Protein AF-A0A149V659-F1 (afdb_monomer_lite)

InterPro domains:
  IPR021804 Protein of unknown function DUF3375 [PF11855] (12-59)

Foldseek 3Di:
DDCDPVNLVVCCVPPPLNVCCVDPCNVLVVVLCCVPPVVVVHPDDDPVVSVVSSVVSVVD

Radius of gyration: 14.42 Å; chains: 1; bounding box: 25×28×40 Å

pLDDT: mean 82.4, std 8.34, range [50.38, 92.69]

Organism: NCBI:txid178900

Secondary structure (DSSP, 8-state):
----HHHHHHHHHH-HHHHHHTSTTHHHHHHHHIIIIITTT-S---HHHHHHHHHHHHT-

Sequence (60 aa):
MKLDFTTLNSMRQHNPAWRLLCSDHAPLILSFLHQAFVRPNVRSLEAESMAEALDAEISQ

Structure (mmCIF, N/CA/C/O backbone):
data_AF-A0A149V659-F1
#
_entry.id   AF-A0A149V659-F1
#
loop_
_atom_site.group_PDB
_atom_site.id
_atom_site.type_symbol
_atom_site.label_atom_id
_atom_site.label_alt_id
_atom_site.label_comp_id
_atom_site.label_asym_id
_atom_site.label_entity_id
_atom_site.label_seq_id
_atom_site.pdbx_PDB_ins_code
_atom_site.Cartn_x
_atom_site.Cartn_y
_atom_site.Cartn_z
_atom_site.occupancy
_atom_site.B_iso_or_equiv
_atom_site.auth_seq_id
_atom_site.auth_comp_id
_atom_site.auth_asym_id
_atom_site.auth_atom_id
_atom_site.pdbx_PDB_model_num
ATOM 1 N N . MET A 1 1 ? 8.831 0.042 -27.390 1.00 50.38 1 MET A N 1
ATOM 2 C CA . MET A 1 1 ? 9.102 -1.051 -26.433 1.00 50.38 1 MET A CA 1
ATOM 3 C C . MET A 1 1 ? 7.850 -1.915 -26.369 1.00 50.38 1 MET A C 1
ATOM 5 O O . MET A 1 1 ? 6.846 -1.443 -25.853 1.00 50.38 1 MET A O 1
ATOM 9 N N . LYS A 1 2 ? 7.838 -3.092 -27.011 1.00 58.75 2 LYS A N 1
ATOM 10 C CA . LYS A 1 2 ? 6.701 -4.021 -26.911 1.00 58.75 2 LYS A CA 1
ATOM 11 C C . LYS A 1 2 ? 6.872 -4.805 -25.617 1.00 58.75 2 LYS A C 1
ATOM 13 O O . LYS A 1 2 ? 7.906 -5.428 -25.411 1.00 58.75 2 LYS A O 1
ATOM 18 N N . LEU A 1 3 ? 5.897 -4.693 -24.729 1.00 66.56 3 LEU A N 1
ATOM 19 C CA . LEU A 1 3 ? 5.858 -5.466 -23.501 1.00 66.56 3 LEU A CA 1
ATOM 20 C C . LEU A 1 3 ? 5.337 -6.863 -23.873 1.00 66.56 3 LEU A C 1
ATOM 22 O O . LEU A 1 3 ? 4.134 -7.048 -24.038 1.00 66.56 3 LEU A O 1
ATOM 26 N N . ASP A 1 4 ? 6.241 -7.813 -24.114 1.00 79.75 4 ASP A N 1
ATOM 27 C CA . ASP A 1 4 ? 5.863 -9.184 -24.468 1.00 79.75 4 ASP A CA 1
ATOM 28 C C . ASP A 1 4 ? 5.278 -9.936 -23.265 1.00 79.75 4 ASP A C 1
ATOM 30 O O . ASP A 1 4 ? 5.626 -9.677 -22.108 1.00 79.75 4 ASP A O 1
ATOM 34 N N . PHE A 1 5 ? 4.399 -10.906 -23.533 1.00 78.06 5 PHE A N 1
ATOM 35 C CA . PHE A 1 5 ? 3.733 -11.702 -22.495 1.00 78.06 5 PHE A CA 1
ATOM 36 C C . PHE A 1 5 ? 4.732 -12.389 -21.553 1.00 78.06 5 PHE A C 1
ATOM 38 O O . PHE A 1 5 ? 4.527 -12.431 -20.343 1.00 78.06 5 PHE A O 1
ATOM 45 N N . THR A 1 6 ? 5.851 -12.879 -22.086 1.00 79.81 6 THR A N 1
ATOM 46 C CA . THR A 1 6 ? 6.916 -13.518 -21.302 1.00 79.81 6 THR A CA 1
ATOM 47 C C . THR A 1 6 ? 7.596 -12.526 -20.355 1.00 79.81 6 THR A C 1
ATOM 49 O O . THR A 1 6 ? 7.856 -12.854 -19.197 1.00 79.81 6 THR A O 1
ATOM 52 N N . THR A 1 7 ? 7.821 -11.288 -20.809 1.00 79.06 7 THR A N 1
ATOM 53 C CA . THR A 1 7 ? 8.364 -10.196 -19.989 1.00 79.06 7 THR A CA 1
ATOM 54 C C . THR A 1 7 ? 7.385 -9.821 -18.883 1.0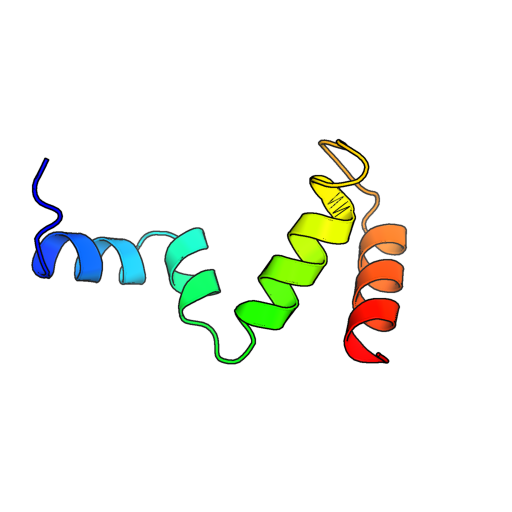0 79.06 7 THR A C 1
ATOM 56 O O . THR A 1 7 ? 7.776 -9.760 -17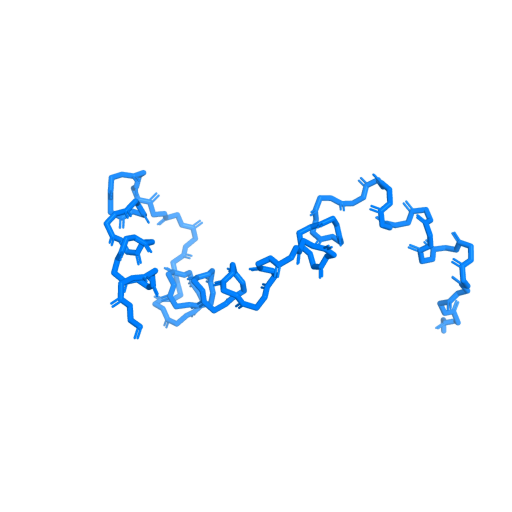.720 1.00 79.06 7 THR A O 1
ATOM 59 N N . LEU A 1 8 ? 6.100 -9.676 -19.214 1.00 76.94 8 LEU A N 1
ATOM 60 C CA . LEU A 1 8 ? 5.020 -9.460 -18.247 1.00 76.94 8 LEU A CA 1
ATOM 61 C C . LEU A 1 8 ? 4.950 -10.569 -17.193 1.00 76.94 8 LEU A C 1
ATOM 63 O O . LEU A 1 8 ? 4.801 -10.295 -16.003 1.00 76.94 8 LEU A O 1
ATOM 67 N N . ASN A 1 9 ? 5.075 -11.827 -17.615 1.00 79.00 9 ASN A N 1
ATOM 68 C CA . ASN A 1 9 ? 4.990 -12.960 -16.706 1.00 79.00 9 ASN A CA 1
ATOM 69 C C . ASN A 1 9 ? 6.188 -13.018 -15.750 1.00 79.00 9 ASN A C 1
ATOM 71 O O . ASN A 1 9 ? 6.005 -13.218 -14.551 1.00 79.00 9 ASN A O 1
ATOM 75 N N . SER A 1 10 ? 7.394 -12.751 -16.257 1.00 79.00 10 SER A N 1
ATOM 76 C CA . SER A 1 10 ? 8.588 -12.615 -15.420 1.00 79.00 10 SER A CA 1
ATOM 77 C C . SER A 1 10 ? 8.468 -11.432 -14.453 1.00 79.00 10 SER A C 1
ATOM 79 O O . SER A 1 10 ? 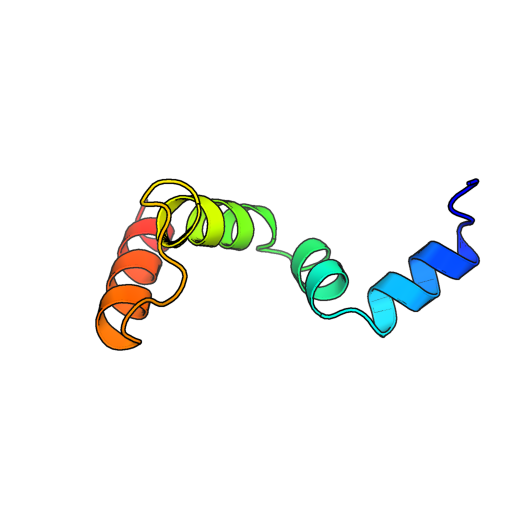8.817 -11.554 -13.278 1.00 79.00 10 SER A O 1
ATOM 81 N N . MET A 1 11 ? 7.890 -10.309 -14.899 1.00 76.25 11 MET A N 1
ATOM 82 C CA . MET A 1 11 ? 7.659 -9.151 -14.039 1.00 76.25 11 MET A CA 1
ATOM 83 C C . MET A 1 11 ? 6.659 -9.450 -12.923 1.00 76.25 11 MET A C 1
ATOM 85 O O . MET A 1 11 ? 6.941 -9.121 -11.776 1.00 76.25 11 MET A O 1
ATOM 89 N N . ARG A 1 12 ? 5.552 -10.144 -13.211 1.00 72.50 12 ARG A N 1
ATOM 90 C CA . ARG A 1 12 ? 4.589 -10.588 -12.187 1.00 72.50 12 ARG A CA 1
ATOM 91 C C . ARG A 1 12 ? 5.190 -11.513 -11.138 1.00 72.50 12 ARG A C 1
ATOM 93 O O . ARG A 1 12 ? 4.749 -11.476 -9.999 1.00 72.50 12 ARG A O 1
ATOM 100 N N . GLN A 1 13 ? 6.183 -12.322 -11.493 1.00 76.31 13 GLN A N 1
ATOM 101 C CA . GLN A 1 13 ? 6.829 -13.229 -10.541 1.00 76.31 13 GLN A CA 1
ATOM 102 C C . GLN A 1 13 ? 7.880 -12.514 -9.685 1.00 76.31 13 GLN A C 1
ATOM 104 O O . GLN A 1 13 ? 7.944 -12.732 -8.475 1.00 76.31 13 GLN A O 1
ATOM 109 N N . HIS A 1 14 ? 8.672 -11.627 -10.293 1.00 76.88 14 HIS A N 1
ATOM 110 C CA . HIS A 1 14 ? 9.856 -11.053 -9.649 1.00 76.88 14 HIS A CA 1
ATOM 111 C C . HIS A 1 14 ? 9.676 -9.619 -9.135 1.00 76.88 14 HIS A C 1
ATOM 113 O O . HIS A 1 14 ? 10.475 -9.176 -8.315 1.00 76.88 14 HIS A O 1
ATOM 119 N N . ASN A 1 15 ? 8.652 -8.876 -9.577 1.00 78.81 15 ASN A N 1
ATOM 120 C CA . ASN A 1 15 ? 8.451 -7.490 -9.151 1.00 78.81 15 ASN A CA 1
ATOM 121 C C . ASN A 1 15 ? 7.382 -7.405 -8.053 1.00 78.81 15 ASN A C 1
ATOM 123 O O . ASN A 1 15 ? 6.219 -7.733 -8.307 1.00 78.81 15 ASN A O 1
ATOM 127 N N . PRO A 1 16 ? 7.724 -6.892 -6.858 1.00 74.56 16 PRO A N 1
ATOM 128 C CA . PRO A 1 16 ? 6.776 -6.779 -5.753 1.00 74.56 16 PRO A CA 1
ATOM 129 C C . PRO A 1 16 ? 5.578 -5.885 -6.100 1.00 74.56 16 PRO A C 1
ATOM 131 O O . PRO A 1 16 ? 4.457 -6.223 -5.739 1.00 74.56 16 PRO A O 1
ATOM 134 N N . ALA A 1 17 ? 5.777 -4.819 -6.883 1.00 75.81 17 ALA A N 1
ATOM 135 C CA . ALA A 1 17 ? 4.688 -3.956 -7.349 1.00 75.81 17 ALA A CA 1
ATOM 136 C C . ALA A 1 17 ? 3.696 -4.688 -8.274 1.00 75.81 17 ALA A C 1
ATOM 138 O O . ALA A 1 17 ? 2.490 -4.485 -8.185 1.00 75.81 17 ALA A O 1
ATOM 139 N N . TRP A 1 18 ? 4.183 -5.584 -9.137 1.00 78.12 18 TRP A N 1
ATOM 140 C CA . TRP A 1 18 ? 3.321 -6.358 -10.035 1.00 78.12 18 TRP A CA 1
ATOM 141 C C . TRP A 1 18 ? 2.582 -7.473 -9.306 1.00 78.12 18 TRP A C 1
ATOM 143 O O . TRP A 1 18 ? 1.427 -7.748 -9.618 1.00 78.12 18 TRP A O 1
ATOM 153 N N . ARG A 1 19 ? 3.224 -8.079 -8.304 1.00 78.25 19 ARG A N 1
ATOM 154 C CA . ARG A 1 19 ? 2.558 -9.005 -7.384 1.00 78.25 19 ARG A CA 1
ATOM 155 C C . ARG A 1 19 ? 1.445 -8.315 -6.602 1.00 78.25 19 ARG A C 1
ATOM 157 O O . ARG A 1 19 ? 0.373 -8.887 -6.470 1.00 78.25 19 ARG A O 1
ATOM 164 N N . LEU A 1 20 ? 1.686 -7.088 -6.135 1.00 78.56 20 LEU A N 1
ATOM 165 C CA . LEU A 1 20 ? 0.689 -6.264 -5.449 1.00 78.56 20 LEU A CA 1
ATOM 166 C C . LEU A 1 20 ? -0.528 -5.997 -6.344 1.00 78.56 20 LEU A C 1
ATOM 168 O O . LEU A 1 20 ? -1.658 -6.157 -5.902 1.00 78.56 20 LEU A O 1
ATOM 172 N N . LEU A 1 21 ? -0.287 -5.658 -7.615 1.00 73.62 21 LEU A N 1
ATOM 173 C CA . LEU A 1 21 ? -1.329 -5.426 -8.622 1.00 73.62 21 LEU A CA 1
ATOM 174 C C . LEU A 1 21 ? -2.125 -6.686 -8.991 1.00 73.62 21 LEU A C 1
ATOM 176 O O . LEU A 1 21 ? -3.247 -6.571 -9.469 1.00 73.62 21 LEU A O 1
ATOM 180 N N . CYS A 1 22 ? -1.550 -7.873 -8.797 1.00 76.31 22 CYS A N 1
ATOM 181 C CA . CYS A 1 22 ? -2.227 -9.152 -9.024 1.00 76.31 22 CYS A CA 1
ATOM 182 C C . CYS A 1 22 ? -2.894 -9.713 -7.757 1.00 76.31 22 CYS A C 1
ATOM 184 O O . CYS A 1 22 ? -3.423 -10.818 -7.809 1.00 76.31 22 CYS A O 1
ATOM 186 N N . SER A 1 23 ? -2.827 -9.000 -6.627 1.00 78.56 23 SER A N 1
ATOM 187 C CA . SER A 1 23 ? -3.502 -9.388 -5.387 1.00 78.56 23 SER A CA 1
ATOM 188 C C . SER A 1 23 ? -5.016 -9.220 -5.521 1.00 78.56 23 SER A C 1
ATOM 190 O O . SER A 1 23 ? -5.474 -8.279 -6.169 1.00 78.56 23 SER A O 1
ATOM 192 N N . ASP A 1 24 ? -5.796 -10.067 -4.849 1.00 79.19 24 ASP A N 1
ATOM 193 C CA . ASP A 1 24 ? -7.264 -9.974 -4.838 1.00 79.19 24 ASP A CA 1
ATOM 194 C C . ASP A 1 24 ? -7.757 -8.610 -4.324 1.00 79.19 24 ASP A C 1
ATOM 196 O O . ASP A 1 24 ? -8.780 -8.088 -4.763 1.00 79.19 24 ASP A O 1
ATOM 200 N N . HIS A 1 25 ? -6.974 -7.982 -3.442 1.00 83.00 25 HIS A N 1
ATOM 201 C CA . HIS A 1 25 ? -7.249 -6.658 -2.883 1.00 83.00 25 HIS A CA 1
ATOM 202 C C . HIS A 1 25 ? -6.416 -5.544 -3.531 1.00 83.00 25 HIS A C 1
ATOM 204 O O . HIS A 1 25 ? -6.245 -4.479 -2.939 1.00 83.00 25 HIS A O 1
ATOM 210 N N . ALA A 1 26 ? -5.894 -5.753 -4.746 1.00 83.94 26 ALA A N 1
ATOM 211 C CA . ALA A 1 26 ? -5.099 -4.750 -5.458 1.00 83.94 26 ALA A CA 1
ATOM 212 C C . ALA A 1 26 ? -5.760 -3.356 -5.528 1.00 83.94 26 ALA A C 1
ATOM 214 O O . ALA A 1 26 ? -5.054 -2.379 -5.271 1.00 83.94 26 ALA A O 1
ATOM 215 N N . PRO A 1 27 ? -7.077 -3.217 -5.803 1.00 84.06 27 PRO A N 1
ATOM 216 C CA . PRO A 1 27 ? -7.725 -1.906 -5.829 1.00 84.06 27 PRO A CA 1
ATOM 217 C C . PRO A 1 27 ? -7.669 -1.187 -4.476 1.00 84.06 27 PRO A C 1
ATOM 219 O O . PRO A 1 27 ? -7.323 -0.012 -4.435 1.00 84.06 27 PRO A O 1
ATOM 222 N N . LEU A 1 28 ? -7.933 -1.902 -3.376 1.00 87.44 28 LEU A N 1
ATOM 223 C CA . LEU A 1 28 ? -7.876 -1.359 -2.014 1.00 87.44 28 LEU A CA 1
ATOM 224 C C . LEU A 1 28 ? -6.455 -0.902 -1.669 1.00 87.44 28 LEU A C 1
ATOM 226 O O . LEU A 1 28 ? -6.251 0.218 -1.212 1.00 87.44 28 LEU A O 1
ATOM 230 N N . ILE A 1 29 ? -5.457 -1.743 -1.947 1.00 86.25 29 ILE A N 1
ATOM 231 C CA . ILE A 1 29 ? -4.062 -1.416 -1.639 1.00 86.25 29 ILE A CA 1
ATOM 232 C C . ILE A 1 29 ? -3.597 -0.198 -2.451 1.00 86.25 29 ILE A C 1
ATOM 234 O O . ILE A 1 29 ? -2.888 0.657 -1.921 1.00 86.25 29 ILE A O 1
ATOM 238 N N . LEU A 1 30 ? -3.992 -0.087 -3.726 1.00 87.62 30 LEU A N 1
ATOM 239 C CA . LEU A 1 30 ? -3.669 1.093 -4.532 1.00 87.62 30 LEU A CA 1
ATOM 240 C C . LEU A 1 30 ? -4.340 2.358 -4.001 1.00 87.62 30 LEU A C 1
ATOM 242 O O . LEU A 1 30 ? -3.665 3.385 -3.910 1.00 87.62 30 LEU A O 1
ATOM 246 N N . SER A 1 31 ? -5.631 2.293 -3.665 1.00 88.19 31 SER A N 1
ATOM 247 C CA . SER A 1 31 ? -6.363 3.424 -3.085 1.00 88.19 31 SER A CA 1
ATOM 248 C C . SER A 1 31 ? -5.708 3.887 -1.789 1.00 88.19 31 SER A C 1
ATOM 250 O O . SER A 1 31 ? -5.370 5.064 -1.674 1.00 88.19 31 SER A O 1
ATOM 252 N N . PHE A 1 32 ? -5.393 2.951 -0.891 1.00 90.25 32 PHE A N 1
ATOM 253 C CA . PHE A 1 32 ? -4.683 3.222 0.354 1.00 90.25 32 PHE A CA 1
ATOM 254 C C . PHE A 1 32 ? -3.324 3.897 0.117 1.00 90.25 32 PHE A C 1
ATOM 256 O O . PHE A 1 32 ? -3.062 4.971 0.655 1.00 90.25 32 PHE A O 1
ATOM 263 N N . LEU A 1 33 ? -2.458 3.323 -0.730 1.00 88.44 33 LEU A N 1
ATOM 264 C CA . LEU A 1 33 ? -1.135 3.898 -1.010 1.00 88.44 33 LEU A CA 1
ATOM 265 C C . LEU A 1 33 ? -1.236 5.288 -1.650 1.00 88.44 33 LEU A C 1
ATOM 267 O O . LEU A 1 33 ? -0.441 6.182 -1.346 1.00 88.44 33 LEU A O 1
ATOM 271 N N . HIS A 1 34 ? -2.222 5.493 -2.522 1.00 89.12 34 HIS A N 1
ATOM 272 C CA . 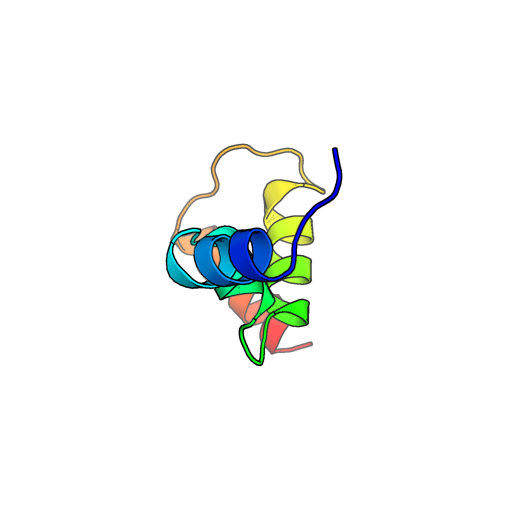HIS A 1 34 ? -2.483 6.795 -3.118 1.00 89.12 34 HIS A CA 1
ATOM 273 C C . HIS A 1 34 ? -2.951 7.814 -2.068 1.00 89.12 34 HIS A C 1
ATOM 275 O O . HIS A 1 34 ? -2.454 8.941 -2.040 1.00 89.12 34 HIS A O 1
ATOM 281 N N . GLN A 1 35 ? -3.868 7.428 -1.183 1.00 88.88 35 GLN A N 1
ATOM 282 C CA . GLN A 1 35 ? -4.409 8.296 -0.140 1.00 88.88 35 GLN A CA 1
ATOM 283 C C . GLN A 1 35 ? -3.368 8.625 0.941 1.00 88.88 35 GLN A C 1
ATOM 285 O O . GLN A 1 35 ? -3.304 9.771 1.378 1.00 88.88 35 GLN A O 1
ATOM 290 N N . ALA A 1 36 ? -2.531 7.658 1.325 1.00 89.50 36 ALA A N 1
ATOM 291 C CA . ALA A 1 36 ? -1.552 7.788 2.403 1.00 89.50 36 ALA A CA 1
ATOM 292 C C . ALA A 1 36 ? -0.235 8.456 1.973 1.00 89.50 36 ALA A C 1
ATOM 294 O O . ALA A 1 36 ? 0.365 9.174 2.768 1.00 89.50 36 ALA A O 1
ATOM 295 N N . PHE A 1 37 ? 0.223 8.254 0.730 1.00 88.75 37 PHE A N 1
ATOM 296 C CA . PHE A 1 37 ? 1.520 8.774 0.268 1.00 88.75 37 PHE A CA 1
ATOM 297 C C . PHE A 1 37 ? 1.394 9.817 -0.843 1.00 88.75 37 PHE A C 1
ATOM 299 O O . PHE A 1 37 ? 2.031 10.867 -0.775 1.00 88.75 37 PHE A O 1
ATOM 306 N N . VAL A 1 38 ? 0.575 9.558 -1.868 1.00 90.19 38 VAL A N 1
ATOM 307 C CA . VAL A 1 38 ? 0.527 10.400 -3.080 1.00 90.19 38 VAL A CA 1
ATOM 308 C C . VAL A 1 38 ? -0.248 11.693 -2.837 1.00 90.19 38 VAL A C 1
ATOM 310 O O . VAL A 1 38 ? 0.257 12.773 -3.136 1.00 90.19 38 VAL A O 1
ATOM 313 N N . ARG A 1 39 ? -1.449 11.604 -2.257 1.00 91.00 39 ARG A N 1
ATOM 314 C CA . ARG A 1 39 ? -2.291 12.765 -1.922 1.00 91.00 39 ARG A CA 1
ATOM 315 C C . ARG A 1 39 ? -1.616 13.748 -0.960 1.00 91.00 39 ARG A C 1
ATOM 317 O O . ARG A 1 39 ? -1.578 14.931 -1.289 1.00 91.00 39 ARG A O 1
ATOM 324 N N . PRO A 1 40 ? -1.082 13.309 0.194 1.00 90.69 40 PRO A N 1
ATOM 325 C CA . PRO A 1 40 ? -0.363 14.195 1.107 1.00 90.69 40 PRO A CA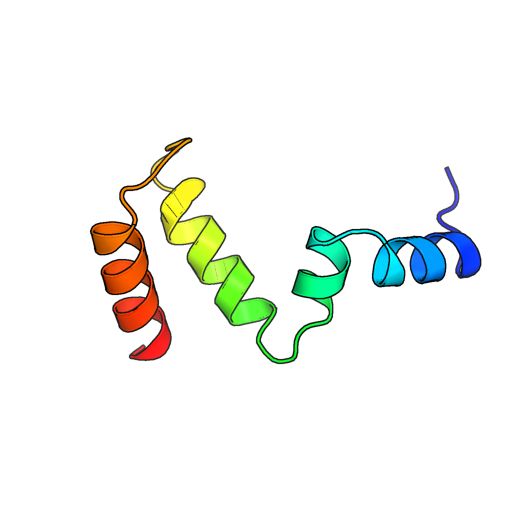 1
ATOM 326 C C . PRO A 1 40 ? 1.082 14.475 0.660 1.00 90.69 40 PRO A C 1
ATOM 328 O O . PRO A 1 40 ? 1.754 15.295 1.278 1.00 90.69 40 PRO A O 1
ATOM 331 N N . ASN A 1 41 ? 1.558 13.832 -0.415 1.00 91.44 41 ASN A N 1
ATOM 332 C CA . ASN A 1 41 ? 2.913 13.958 -0.957 1.00 91.44 41 ASN A CA 1
ATOM 333 C C . ASN A 1 41 ? 4.013 13.731 0.099 1.00 91.44 41 ASN A C 1
ATOM 335 O O . ASN A 1 41 ? 4.990 14.481 0.189 1.00 91.44 41 ASN A O 1
ATOM 339 N N . VAL A 1 42 ? 3.849 12.687 0.911 1.00 91.56 42 VAL A N 1
ATOM 340 C CA . VAL A 1 42 ? 4.829 12.287 1.929 1.00 91.56 42 VAL A CA 1
ATOM 341 C C . VAL A 1 42 ? 5.626 11.086 1.438 1.00 91.56 42 VAL A C 1
ATOM 343 O O . VAL A 1 42 ? 5.101 10.183 0.793 1.00 91.56 42 VAL A O 1
ATOM 346 N N . ARG A 1 43 ? 6.927 11.074 1.733 1.00 87.94 43 ARG A N 1
ATOM 347 C CA . ARG A 1 43 ? 7.826 9.966 1.358 1.00 87.94 43 ARG A CA 1
ATOM 348 C C . ARG A 1 43 ? 7.902 8.865 2.411 1.00 87.94 43 ARG A C 1
ATOM 350 O O . ARG A 1 43 ? 8.314 7.754 2.100 1.00 87.94 43 ARG A O 1
ATOM 357 N N . SER A 1 44 ? 7.529 9.187 3.641 1.00 88.94 44 SER A N 1
ATOM 358 C CA . SER A 1 44 ? 7.547 8.293 4.791 1.00 88.94 44 SER A CA 1
ATOM 359 C C . SER A 1 44 ? 6.366 8.631 5.685 1.00 88.94 44 SER A C 1
ATOM 361 O O . SER A 1 44 ? 6.075 9.808 5.893 1.00 88.94 44 SER A O 1
ATOM 363 N N . LEU A 1 45 ? 5.730 7.599 6.220 1.00 88.69 45 LEU A N 1
ATOM 364 C CA . LEU A 1 45 ? 4.663 7.696 7.202 1.00 88.69 45 LEU A CA 1
ATOM 365 C C . LEU A 1 45 ? 5.056 6.816 8.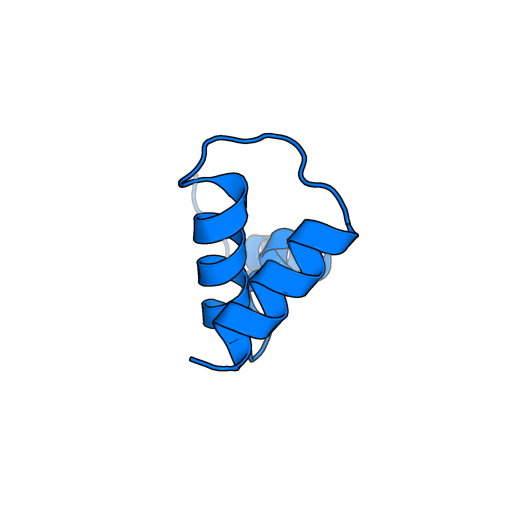390 1.00 88.69 45 LEU A C 1
ATOM 367 O O . LEU A 1 45 ? 5.691 5.775 8.199 1.00 88.69 45 LEU A O 1
ATOM 371 N N . GLU A 1 46 ? 4.725 7.244 9.604 1.00 92.69 46 GLU A N 1
ATOM 372 C CA . GLU A 1 46 ? 4.939 6.417 10.789 1.00 92.69 46 GLU A CA 1
ATOM 373 C C . GLU A 1 46 ? 4.085 5.150 10.710 1.00 92.69 46 GLU A C 1
ATOM 375 O O . GLU A 1 46 ? 2.965 5.172 10.201 1.00 92.69 46 GLU A O 1
ATOM 380 N N . ALA A 1 47 ? 4.623 4.028 11.194 1.00 88.25 47 ALA A N 1
ATOM 381 C CA . ALA A 1 47 ? 3.964 2.729 11.064 1.00 88.25 47 ALA A CA 1
ATOM 382 C C . ALA A 1 47 ? 2.587 2.694 11.751 1.00 88.25 47 ALA A C 1
ATOM 384 O O . ALA A 1 47 ? 1.666 2.077 11.225 1.00 88.25 47 ALA A O 1
ATOM 385 N N . GLU A 1 48 ? 2.447 3.383 12.886 1.00 90.31 48 GLU A N 1
ATOM 386 C CA . GLU A 1 48 ? 1.191 3.494 13.633 1.00 90.31 48 GLU A CA 1
ATOM 387 C C . GLU A 1 48 ? 0.146 4.290 12.843 1.00 90.31 48 GLU A C 1
ATOM 389 O O . GLU A 1 48 ? -0.924 3.768 12.541 1.00 90.31 48 GLU A O 1
ATOM 394 N N . SER A 1 49 ? 0.501 5.486 12.364 1.00 87.75 49 SER A N 1
ATOM 395 C CA . SER A 1 49 ? -0.386 6.295 11.515 1.00 87.75 49 SER A CA 1
ATOM 396 C C . SER A 1 49 ? -0.745 5.604 10.194 1.00 87.75 49 SER A C 1
ATOM 398 O O . SER A 1 49 ? -1.834 5.797 9.657 1.00 87.75 49 SER A O 1
ATOM 400 N N . MET A 1 50 ? 0.164 4.788 9.652 1.00 88.12 50 MET A N 1
ATOM 401 C CA . MET A 1 50 ? -0.092 3.980 8.460 1.00 88.12 50 MET A CA 1
ATOM 402 C C . MET A 1 50 ? -1.123 2.876 8.729 1.00 88.12 50 MET A C 1
ATOM 404 O O . MET A 1 50 ? -1.966 2.625 7.869 1.00 88.12 50 MET A O 1
ATOM 408 N N . ALA A 1 51 ? -1.064 2.229 9.897 1.00 88.94 51 ALA A N 1
ATOM 409 C CA . ALA A 1 51 ? -2.025 1.204 10.298 1.00 88.94 51 ALA A CA 1
ATOM 410 C C . ALA A 1 51 ? -3.421 1.802 10.527 1.00 88.94 51 ALA A C 1
ATOM 412 O O . ALA A 1 51 ? -4.395 1.285 9.987 1.00 88.94 51 ALA A O 1
ATOM 413 N N . GLU A 1 52 ? -3.511 2.940 11.220 1.00 89.88 52 GLU A N 1
ATOM 414 C CA . GLU A 1 52 ? -4.779 3.656 11.422 1.00 89.88 52 GLU A CA 1
ATOM 415 C C . GLU A 1 52 ? -5.432 4.066 10.095 1.00 89.88 52 GLU A C 1
ATOM 417 O O . GLU A 1 52 ? -6.633 3.878 9.894 1.00 89.88 52 GLU A O 1
ATOM 422 N N . ALA A 1 53 ? -4.639 4.596 9.158 1.00 87.31 53 ALA A N 1
ATOM 423 C CA . ALA A 1 53 ? -5.132 4.969 7.836 1.00 87.31 53 ALA A CA 1
ATOM 424 C C . ALA A 1 53 ? -5.618 3.753 7.027 1.00 87.31 53 ALA A C 1
ATOM 426 O O . ALA A 1 53 ? -6.553 3.879 6.236 1.00 87.31 53 ALA A O 1
ATOM 427 N N . LEU A 1 54 ? -5.003 2.581 7.217 1.00 88.44 54 LEU A N 1
ATOM 428 C CA . LEU A 1 54 ? -5.423 1.347 6.557 1.00 88.44 54 LEU A CA 1
ATOM 429 C C . LEU A 1 54 ? -6.744 0.828 7.135 1.00 88.44 54 LEU A C 1
ATOM 431 O O . LEU A 1 54 ? -7.634 0.463 6.368 1.00 88.44 54 LEU A O 1
ATOM 435 N N . ASP A 1 55 ? -6.893 0.832 8.460 1.00 87.69 55 ASP A N 1
ATOM 436 C CA . ASP A 1 55 ? -8.137 0.427 9.126 1.00 87.69 55 ASP A CA 1
ATOM 437 C C . ASP A 1 55 ? -9.313 1.329 8.726 1.00 87.69 55 ASP A C 1
ATOM 439 O O . ASP A 1 55 ? -10.428 0.842 8.513 1.00 87.69 55 ASP A O 1
ATOM 443 N N . ALA A 1 56 ? -9.062 2.632 8.559 1.00 86.31 56 ALA A N 1
ATOM 444 C CA . ALA A 1 56 ? -10.058 3.576 8.060 1.00 86.31 56 ALA A CA 1
ATOM 445 C C . ALA A 1 56 ? -10.515 3.250 6.624 1.00 86.31 56 ALA A C 1
ATOM 447 O O . ALA A 1 56 ? -11.710 3.306 6.349 1.00 86.31 56 ALA A O 1
ATOM 448 N N . GLU A 1 57 ? -9.592 2.874 5.731 1.00 84.75 57 GLU A N 1
ATOM 449 C CA . GLU A 1 57 ? -9.902 2.514 4.337 1.00 84.75 57 GLU A CA 1
ATOM 450 C C . GLU A 1 57 ? -10.645 1.168 4.232 1.00 84.75 57 GLU A C 1
ATOM 452 O O . GLU A 1 57 ? -11.532 1.017 3.399 1.00 84.75 57 GLU A O 1
ATOM 457 N N . ILE A 1 58 ? -10.318 0.184 5.080 1.00 85.19 58 ILE A N 1
ATOM 458 C CA . ILE A 1 58 ? -11.009 -1.123 5.115 1.00 85.19 58 ILE A CA 1
ATOM 459 C C . ILE A 1 58 ? -12.429 -0.997 5.684 1.00 85.19 58 ILE A C 1
ATOM 461 O O . ILE A 1 58 ? -13.314 -1.769 5.315 1.00 85.19 58 ILE A O 1
ATOM 465 N N . SER A 1 59 ? -12.642 -0.052 6.600 1.00 78.25 59 SER A N 1
ATOM 466 C CA . SER A 1 59 ? -13.939 0.173 7.250 1.00 78.25 59 SER A CA 1
ATOM 467 C C . SER A 1 59 ? -14.932 0.973 6.395 1.00 78.25 59 SER A C 1
ATOM 469 O O . SER A 1 59 ? -16.070 1.167 6.829 1.00 78.25 59 SER A O 1
ATOM 471 N N . GLN A 1 60 ? -14.504 1.465 5.228 1.00 63.16 60 GLN A N 1
ATOM 472 C CA . GLN A 1 60 ? -15.294 2.288 4.309 1.00 63.16 60 GLN A CA 1
ATOM 473 C C . GLN A 1 60 ? -16.081 1.441 3.299 1.00 63.16 60 GLN A C 1
ATOM 475 O O . GLN A 1 60 ? -17.237 1.831 3.009 1.00 63.16 60 GLN A O 1
#